Protein AF-A0A453I8S9-F1 (afdb_monomer_lite)

pLDDT: mean 92.94, std 3.96, range [79.94, 98.38]

Sequence (103 aa):
GYRLPPKEIQDIVDAPPLPVLSFSPSKDKILFLKRRALPPLSDLAKPEEKLAGVRIDGHSNTRSRMSSYTGIGIHKLMDDGTLGPEKVVHGYPEGAKINFVTW

Foldseek 3Di:
DDDDDPPVVVCVQFPFDFFDWDADPVRFKIKRQGFGSDDDVVLVPQDWDDDPNFTADPVVRHGSDDTFGPWIWMWTQDPVRDTDDTDTDDDDDPPDGHDDDDD

Radius of gyration: 17.69 Å; chains: 1; bounding box: 51×30×50 Å

Organism: Aegilops tauschii subsp. strangulata (NCBI:txid200361)

Structure (mmCIF, N/CA/C/O backbone):
data_AF-A0A453I8S9-F1
#
_entry.id   AF-A0A453I8S9-F1
#
loop_
_atom_site.group_PDB
_atom_site.id
_atom_site.type_symbol
_atom_site.label_atom_id
_atom_site.label_alt_id
_atom_site.label_comp_id
_atom_site.label_asym_id
_atom_site.label_entity_id
_atom_site.label_seq_id
_atom_site.pdbx_PDB_ins_code
_atom_site.Cartn_x
_atom_site.Cartn_y
_atom_site.Cartn_z
_atom_site.occupancy
_atom_site.B_iso_or_equiv
_atom_site.auth_seq_id
_atom_site.auth_comp_id
_atom_site.auth_asym_id
_atom_site.auth_atom_id
_atom_site.pdbx_PDB_model_num
ATOM 1 N N . GLY A 1 1 ? -32.084 9.604 8.876 1.00 79.94 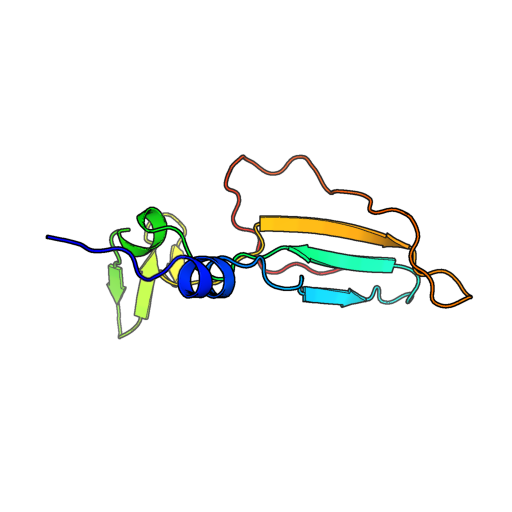1 GLY A N 1
ATOM 2 C CA . GLY A 1 1 ? -31.451 8.444 8.219 1.00 79.94 1 GLY A CA 1
ATOM 3 C C . GLY A 1 1 ? -30.156 8.870 7.557 1.00 79.94 1 GLY A C 1
ATOM 4 O O . GLY A 1 1 ? -30.007 10.059 7.291 1.00 79.94 1 GLY A O 1
ATOM 5 N N . TYR A 1 2 ? -29.239 7.925 7.332 1.00 82.69 2 TYR A N 1
ATOM 6 C CA . TYR A 1 2 ? -27.982 8.162 6.612 1.00 82.69 2 TYR A CA 1
ATOM 7 C C . TYR A 1 2 ? -28.268 8.673 5.193 1.00 82.69 2 TYR A C 1
ATOM 9 O O . TYR A 1 2 ? -29.206 8.205 4.547 1.00 82.69 2 TYR A O 1
ATOM 17 N N . ARG A 1 3 ? -27.495 9.659 4.733 1.00 89.06 3 ARG A N 1
ATOM 18 C CA . ARG A 1 3 ? -27.595 10.221 3.383 1.00 89.06 3 ARG A CA 1
ATOM 19 C C . ARG A 1 3 ? -26.223 10.167 2.739 1.00 89.06 3 ARG A C 1
ATOM 21 O O . ARG A 1 3 ? -25.235 10.513 3.382 1.00 89.06 3 ARG A O 1
ATOM 28 N N . LEU A 1 4 ? -26.190 9.749 1.482 1.00 90.19 4 LEU A N 1
ATOM 29 C CA . LEU A 1 4 ? -24.980 9.808 0.676 1.00 90.19 4 LEU A CA 1
ATOM 30 C C . LEU A 1 4 ? -24.735 11.250 0.207 1.00 90.19 4 LEU A C 1
ATOM 32 O O . LEU A 1 4 ? -25.704 11.988 -0.011 1.00 90.19 4 LEU A O 1
ATOM 36 N N . PRO A 1 5 ? -23.466 11.664 0.061 1.00 92.19 5 PRO A N 1
ATOM 37 C CA . PRO A 1 5 ? -23.148 12.953 -0.535 1.00 92.19 5 PRO A CA 1
ATOM 38 C C . PRO A 1 5 ? -23.482 12.951 -2.041 1.00 92.19 5 PRO A C 1
ATOM 40 O O . PRO A 1 5 ? -23.724 11.885 -2.613 1.00 92.19 5 PRO A O 1
ATOM 43 N N . PRO A 1 6 ? -23.502 14.117 -2.712 1.00 96.75 6 PRO A N 1
ATOM 44 C CA . PRO A 1 6 ? -23.610 14.188 -4.171 1.00 96.75 6 PRO A CA 1
ATOM 45 C C . PRO A 1 6 ? -22.568 13.308 -4.873 1.00 96.75 6 PRO A C 1
ATOM 47 O O . PRO A 1 6 ? -21.488 13.059 -4.327 1.00 96.75 6 PRO A O 1
ATOM 50 N N . LYS A 1 7 ? -22.895 12.825 -6.075 1.00 94.62 7 LYS A N 1
ATOM 51 C CA . LYS A 1 7 ? -22.090 11.822 -6.784 1.00 94.62 7 LYS A CA 1
ATOM 52 C C . LYS A 1 7 ? -20.665 12.306 -7.053 1.00 94.62 7 LYS A C 1
ATOM 54 O O . LYS A 1 7 ? -19.727 11.541 -6.889 1.00 94.62 7 LYS A O 1
ATOM 59 N N . GLU A 1 8 ? -20.500 13.581 -7.371 1.00 95.44 8 GLU A N 1
ATOM 60 C CA . GLU A 1 8 ? -19.207 14.200 -7.660 1.00 95.44 8 GLU A CA 1
ATOM 61 C C . GLU A 1 8 ? -18.261 14.106 -6.455 1.00 95.44 8 GLU A C 1
ATOM 63 O O . GLU A 1 8 ? -17.065 13.883 -6.608 1.00 95.44 8 GLU A O 1
ATOM 68 N N . ILE A 1 9 ? -18.804 14.222 -5.240 1.00 93.31 9 ILE A N 1
ATOM 69 C CA . ILE A 1 9 ? -18.034 14.082 -4.001 1.00 93.31 9 ILE A CA 1
ATOM 70 C C . ILE A 1 9 ? -17.698 12.616 -3.729 1.00 93.31 9 ILE A C 1
ATOM 72 O O . ILE A 1 9 ? -16.582 12.329 -3.302 1.00 93.31 9 ILE A O 1
ATOM 76 N N . GLN A 1 10 ? -18.630 11.691 -3.989 1.00 91.12 10 GLN A N 1
ATOM 77 C CA . GLN A 1 10 ? -18.359 10.252 -3.870 1.00 91.12 10 GLN A CA 1
ATOM 78 C C . GLN A 1 10 ? -17.223 9.844 -4.807 1.00 91.12 10 GLN A C 1
ATOM 80 O O . GLN A 1 10 ? -16.251 9.246 -4.363 1.00 91.12 10 GLN A O 1
ATOM 85 N N . ASP A 1 11 ? -17.294 10.259 -6.072 1.00 92.06 11 ASP A N 1
ATOM 86 C CA . ASP A 1 11 ? -16.310 9.900 -7.091 1.00 92.06 11 ASP A CA 1
ATOM 87 C C . ASP A 1 11 ? -14.899 10.423 -6.734 1.00 92.06 11 ASP A C 1
ATOM 89 O O . ASP A 1 11 ? -13.911 9.735 -6.980 1.00 92.06 11 ASP A O 1
ATOM 93 N N . ILE A 1 12 ? -14.785 11.600 -6.098 1.00 90.50 12 ILE A N 1
ATOM 94 C CA . ILE A 1 12 ? -13.502 12.134 -5.597 1.00 90.50 12 ILE A CA 1
ATOM 95 C C . ILE A 1 12 ? -12.972 11.318 -4.412 1.00 90.50 12 ILE A C 1
ATOM 97 O O . ILE A 1 12 ? -11.777 11.036 -4.341 1.00 90.50 12 ILE A O 1
ATOM 101 N N . VAL A 1 13 ? -13.841 10.972 -3.460 1.00 89.00 13 VAL A N 1
ATOM 102 C CA . VAL A 1 13 ? -13.457 10.272 -2.224 1.00 89.00 13 VAL A CA 1
ATOM 103 C C . VAL A 1 13 ? -13.092 8.810 -2.491 1.00 89.00 13 VAL A C 1
ATOM 105 O O . VAL A 1 13 ? -12.138 8.298 -1.902 1.00 89.00 13 VAL A O 1
ATOM 108 N N . ASP A 1 14 ? -13.822 8.161 -3.396 1.00 87.50 14 ASP A N 1
ATOM 109 C CA . ASP A 1 14 ? -13.656 6.748 -3.738 1.00 87.50 14 ASP A CA 1
ATOM 110 C C . ASP A 1 14 ? -12.635 6.519 -4.863 1.00 87.50 14 ASP A C 1
ATOM 112 O O . ASP A 1 14 ? -12.318 5.369 -5.186 1.00 87.50 14 ASP A O 1
ATOM 116 N N . ALA A 1 15 ? -12.085 7.590 -5.449 1.00 90.12 15 ALA A N 1
ATOM 117 C CA . ALA A 1 15 ? -11.055 7.493 -6.471 1.00 90.12 15 ALA A CA 1
ATOM 118 C C . ALA A 1 15 ? -9.875 6.630 -5.978 1.00 90.12 15 ALA A C 1
ATOM 120 O O . ALA A 1 15 ? -9.343 6.851 -4.880 1.00 90.12 15 ALA A O 1
ATOM 121 N N . PRO A 1 16 ? -9.418 5.646 -6.776 1.00 87.19 16 PRO A N 1
ATOM 122 C CA . PRO A 1 16 ? -8.300 4.810 -6.381 1.00 87.19 16 PRO A CA 1
ATOM 123 C C . PRO A 1 16 ? -7.039 5.676 -6.248 1.00 87.19 16 PRO A C 1
ATOM 125 O O . PRO A 1 16 ? -6.682 6.401 -7.181 1.00 87.19 16 PRO A O 1
ATOM 128 N N . PRO A 1 17 ? -6.335 5.618 -5.106 1.00 92.06 17 PRO A N 1
ATOM 129 C CA . PRO A 1 17 ? -5.124 6.395 -4.927 1.00 92.06 17 PRO A CA 1
ATOM 130 C C . PRO A 1 17 ? -4.015 5.849 -5.824 1.00 92.06 17 PRO A C 1
ATOM 132 O O . PRO A 1 17 ? -3.939 4.648 -6.100 1.00 92.06 17 PRO A O 1
ATOM 135 N N . LEU A 1 18 ? -3.085 6.728 -6.191 1.00 95.06 18 LEU A N 1
ATOM 136 C CA . LEU A 1 18 ? -1.863 6.301 -6.858 1.00 95.06 18 LEU A CA 1
ATOM 137 C C . LEU A 1 18 ? -1.107 5.274 -5.988 1.00 95.06 18 LEU A C 1
ATOM 139 O O . LEU A 1 18 ? -1.063 5.418 -4.749 1.00 95.06 18 LEU A O 1
ATOM 143 N N . PRO A 1 19 ? -0.521 4.240 -6.620 1.00 96.25 19 PRO A N 1
ATOM 144 C CA . PRO A 1 19 ? 0.290 3.260 -5.917 1.00 96.25 19 PRO A CA 1
ATOM 145 C C . PRO A 1 19 ? 1.538 3.924 -5.334 1.00 96.25 19 PRO A C 1
ATOM 147 O O . PRO A 1 19 ? 2.008 4.954 -5.817 1.00 96.25 19 PRO A O 1
ATOM 150 N N . VAL A 1 20 ? 2.097 3.311 -4.295 1.00 96.81 20 VAL A N 1
ATOM 151 C CA . VAL A 1 20 ? 3.428 3.690 -3.811 1.00 96.81 20 VAL A CA 1
ATOM 152 C C . VAL A 1 20 ? 4.464 3.023 -4.708 1.00 96.81 20 VAL A C 1
ATOM 154 O O . VAL A 1 20 ? 4.379 1.821 -4.957 1.00 96.81 20 VAL A O 1
ATOM 157 N N . LEU A 1 21 ? 5.430 3.803 -5.189 1.00 96.81 21 LEU A N 1
ATOM 158 C CA . LEU A 1 21 ? 6.512 3.309 -6.033 1.00 96.81 21 LEU A CA 1
ATOM 159 C C . LEU A 1 21 ? 7.738 2.983 -5.179 1.00 96.81 21 LEU A C 1
ATOM 161 O O . LEU A 1 21 ? 8.149 3.791 -4.348 1.00 96.81 21 LEU A O 1
ATOM 165 N N . SER A 1 22 ? 8.333 1.816 -5.403 1.00 97.62 22 SER A N 1
ATOM 166 C CA . SER A 1 22 ? 9.626 1.433 -4.826 1.00 97.62 22 SER A CA 1
ATOM 167 C C . SER A 1 22 ? 10.544 0.959 -5.944 1.00 97.62 22 SER A C 1
ATOM 169 O O . SER A 1 22 ? 10.100 0.198 -6.795 1.00 97.62 22 SER A O 1
ATOM 171 N N . PHE A 1 23 ? 11.801 1.400 -5.965 1.00 96.75 23 PHE A N 1
ATOM 172 C CA . PHE A 1 23 ? 12.765 1.123 -7.040 1.00 96.75 23 PHE A CA 1
ATOM 173 C C . PHE A 1 23 ? 13.765 0.055 -6.617 1.00 96.75 23 PHE A C 1
ATOM 175 O O . PHE A 1 23 ? 14.242 0.098 -5.481 1.00 96.75 23 PHE A O 1
ATOM 182 N N . SER A 1 24 ? 14.088 -0.881 -7.515 1.00 97.69 24 SER A N 1
ATOM 183 C CA . SER A 1 24 ? 15.035 -1.951 -7.199 1.00 97.69 24 SER A CA 1
ATOM 184 C C . SER A 1 24 ? 16.421 -1.378 -6.911 1.00 97.69 24 SER A C 1
ATOM 186 O O . SER A 1 24 ? 16.783 -0.343 -7.480 1.00 97.69 24 SER A O 1
ATOM 188 N N . PRO A 1 25 ? 17.242 -2.042 -6.077 1.00 97.56 25 PRO A N 1
ATOM 189 C CA . PRO A 1 25 ? 18.625 -1.621 -5.858 1.00 97.56 25 PRO A CA 1
ATOM 190 C C . PRO A 1 25 ? 19.424 -1.493 -7.166 1.00 97.56 25 PRO A C 1
ATOM 192 O O . PRO A 1 25 ? 20.231 -0.579 -7.316 1.00 97.56 25 PRO A O 1
ATOM 195 N N . SER A 1 26 ? 19.148 -2.372 -8.135 1.00 96.69 26 SER A N 1
ATOM 196 C CA . SER A 1 26 ? 19.719 -2.376 -9.488 1.00 96.69 26 SER A CA 1
ATOM 197 C C . SER A 1 26 ? 19.095 -1.360 -10.451 1.00 96.69 26 SER A C 1
ATOM 199 O O . SER A 1 26 ? 19.590 -1.222 -11.565 1.00 96.69 26 SER A O 1
ATOM 201 N N . LYS A 1 27 ? 18.035 -0.643 -10.050 1.00 95.00 27 LYS A N 1
ATOM 202 C CA . LYS A 1 27 ? 17.304 0.355 -10.857 1.00 95.00 27 LYS A CA 1
ATOM 203 C C . LYS A 1 27 ? 16.750 -0.164 -12.188 1.00 95.00 27 LYS A C 1
ATOM 205 O O . LYS A 1 27 ? 16.508 0.607 -13.105 1.00 95.00 27 LYS A O 1
ATOM 210 N N . ASP A 1 28 ? 16.502 -1.461 -12.280 1.00 97.12 28 ASP A N 1
ATOM 211 C CA . ASP A 1 28 ? 15.965 -2.129 -13.469 1.00 97.12 28 ASP A CA 1
ATOM 212 C C . ASP A 1 28 ? 14.478 -2.500 -13.317 1.00 97.12 28 ASP A C 1
ATOM 214 O O . ASP A 1 28 ? 13.851 -3.011 -14.252 1.00 97.12 28 ASP A O 1
ATOM 218 N N . LYS A 1 29 ? 13.899 -2.295 -12.124 1.00 98.12 29 LYS A N 1
ATOM 219 C CA . LYS A 1 29 ? 12.501 -2.611 -11.813 1.00 98.12 29 LYS A CA 1
ATOM 220 C C . LYS A 1 29 ? 11.884 -1.613 -10.840 1.00 98.12 29 LYS A C 1
ATOM 222 O O . LYS A 1 29 ? 12.572 -1.003 -10.023 1.00 98.12 29 LYS A O 1
ATOM 227 N N . ILE A 1 30 ? 10.557 -1.519 -10.894 1.00 98.25 30 ILE A N 1
ATOM 228 C CA . ILE A 1 30 ? 9.740 -0.720 -9.980 1.00 98.25 30 ILE A CA 1
ATOM 229 C C . ILE A 1 30 ? 8.593 -1.580 -9.446 1.00 98.25 30 ILE A C 1
ATOM 231 O O . ILE A 1 30 ? 7.850 -2.179 -10.227 1.00 98.25 30 ILE A O 1
ATOM 235 N N . LEU A 1 31 ? 8.433 -1.624 -8.121 1.00 98.31 31 LEU A N 1
ATOM 236 C CA . LEU A 1 31 ? 7.226 -2.132 -7.476 1.00 98.31 31 LEU A CA 1
ATOM 237 C C . LEU A 1 31 ? 6.159 -1.041 -7.466 1.00 98.31 31 LEU A C 1
ATOM 239 O O . LEU A 1 31 ? 6.401 0.073 -7.004 1.00 98.31 31 LEU A O 1
ATOM 243 N N . PHE A 1 32 ? 4.966 -1.400 -7.919 1.00 98.00 32 PHE A N 1
ATOM 244 C CA . PHE A 1 32 ? 3.743 -0.621 -7.815 1.00 98.00 32 PHE A CA 1
ATOM 245 C C . PHE A 1 32 ? 2.910 -1.217 -6.681 1.00 98.00 32 PHE A C 1
ATOM 247 O O . PHE A 1 32 ? 2.219 -2.224 -6.848 1.00 98.00 32 PHE A O 1
ATOM 254 N N . LEU A 1 33 ? 3.002 -0.612 -5.501 1.00 97.44 33 LEU A N 1
ATOM 255 C CA . LEU A 1 33 ? 2.313 -1.071 -4.300 1.00 97.44 33 LEU A CA 1
ATOM 256 C C . LEU A 1 33 ? 0.919 -0.434 -4.247 1.00 97.44 33 LEU A C 1
ATOM 258 O O . LEU A 1 33 ? 0.750 0.728 -3.860 1.00 97.44 33 LEU A O 1
ATOM 262 N N . LYS A 1 34 ? -0.084 -1.197 -4.692 1.00 95.31 34 LYS A N 1
ATOM 263 C CA . LYS A 1 34 ? -1.484 -0.764 -4.793 1.00 95.31 34 LYS A CA 1
ATOM 264 C C . LYS A 1 34 ? -2.066 -0.602 -3.393 1.00 95.31 34 LYS A C 1
ATOM 266 O O . LYS A 1 34 ? -1.832 -1.440 -2.526 1.00 95.31 34 LYS A O 1
ATOM 271 N N . ARG A 1 35 ? -2.828 0.464 -3.157 1.00 93.19 35 ARG A N 1
ATOM 272 C CA . ARG A 1 35 ? -3.441 0.761 -1.853 1.00 93.19 35 ARG A CA 1
ATOM 273 C C . ARG A 1 35 ? -4.863 1.278 -2.030 1.00 93.19 35 ARG A C 1
ATOM 275 O O . ARG A 1 35 ? -5.242 1.690 -3.120 1.00 93.19 35 ARG A O 1
ATOM 282 N N . ARG A 1 36 ? -5.630 1.289 -0.942 1.00 89.19 36 ARG A N 1
ATOM 283 C CA . ARG A 1 36 ? -6.961 1.913 -0.876 1.00 89.19 36 ARG A CA 1
ATOM 284 C C . ARG A 1 36 ? -6.892 3.249 -0.147 1.00 89.19 36 ARG A C 1
ATOM 286 O O . ARG A 1 36 ? -6.083 3.396 0.768 1.00 89.19 36 ARG A O 1
ATOM 293 N N . ALA A 1 37 ? -7.728 4.201 -0.556 1.00 88.00 37 ALA A N 1
ATOM 294 C CA . ALA A 1 37 ? -7.816 5.509 0.092 1.00 88.00 37 ALA A CA 1
ATOM 295 C C . ALA A 1 37 ? -8.474 5.392 1.472 1.00 88.00 37 ALA A C 1
ATOM 297 O O . ALA A 1 37 ? -7.961 5.920 2.457 1.00 88.00 37 ALA A O 1
ATOM 298 N N . LEU A 1 38 ? -9.569 4.631 1.543 1.00 88.19 38 LEU A N 1
ATOM 299 C CA . LEU A 1 38 ? -10.337 4.415 2.759 1.00 88.19 38 LEU A CA 1
ATOM 300 C C . LEU A 1 38 ? -10.335 2.931 3.149 1.00 88.19 38 LEU A C 1
ATOM 302 O O . LEU A 1 38 ? -10.516 2.067 2.285 1.00 88.19 38 LEU A O 1
ATOM 306 N N . PRO A 1 39 ? -10.122 2.596 4.433 1.00 86.38 39 PRO A N 1
ATOM 307 C CA . PRO A 1 39 ? -10.327 1.240 4.917 1.00 86.38 39 PRO A CA 1
ATOM 308 C C . PRO A 1 39 ? -11.823 0.884 4.876 1.00 86.38 39 PRO A C 1
ATOM 310 O O . PRO A 1 39 ? -12.671 1.756 5.072 1.00 86.38 39 PRO A O 1
ATOM 313 N N . PRO A 1 40 ? -12.168 -0.392 4.654 1.00 86.62 40 PRO A N 1
ATOM 314 C CA . PRO A 1 40 ? -13.552 -0.830 4.667 1.00 86.62 40 PRO A CA 1
ATOM 315 C C . PRO A 1 40 ? -14.145 -0.659 6.067 1.00 86.62 40 PRO A C 1
ATOM 317 O O . PRO A 1 40 ? -13.443 -0.760 7.075 1.00 86.62 40 PRO A O 1
ATOM 320 N N . LEU A 1 41 ? -15.464 -0.473 6.137 1.00 87.56 41 LEU A N 1
ATOM 321 C CA . LEU A 1 41 ? -16.169 -0.348 7.413 1.00 87.56 41 LEU A CA 1
ATOM 322 C C . LEU A 1 41 ? -15.924 -1.554 8.331 1.00 87.56 41 LEU A C 1
ATOM 324 O O . LEU A 1 41 ? -15.797 -1.382 9.538 1.00 87.56 41 LEU A O 1
ATOM 328 N N . SER A 1 42 ? -15.787 -2.755 7.764 1.00 88.06 42 SER A N 1
ATOM 329 C CA . SER A 1 42 ? -15.458 -3.968 8.518 1.00 88.06 42 SER A CA 1
ATOM 330 C C . SER A 1 42 ? -14.122 -3.870 9.252 1.00 88.06 42 SER A C 1
ATOM 332 O O . SER A 1 42 ? -14.006 -4.399 10.348 1.00 88.06 42 SER A O 1
ATOM 334 N N . ASP A 1 43 ? -13.132 -3.166 8.700 1.00 86.94 43 ASP A N 1
ATOM 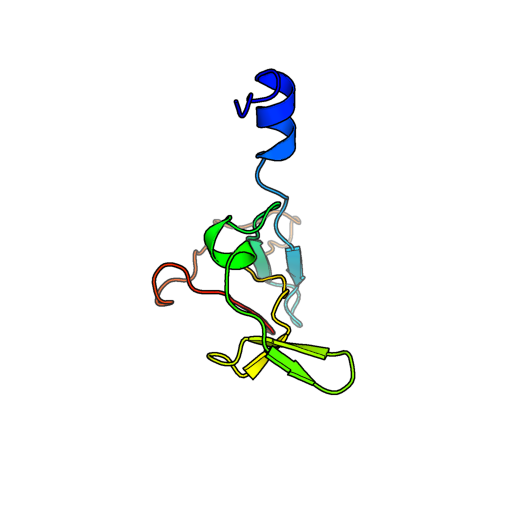335 C CA . ASP A 1 43 ? -11.867 -2.915 9.390 1.00 86.94 43 ASP A CA 1
ATOM 336 C C . ASP A 1 43 ? -12.010 -1.854 10.483 1.00 86.94 43 ASP A C 1
ATOM 338 O O . ASP A 1 43 ? -11.363 -1.957 11.519 1.00 86.94 43 ASP A O 1
ATOM 342 N N . LEU A 1 44 ? -12.872 -0.853 10.278 1.00 88.38 44 LEU A N 1
ATOM 343 C CA . LEU A 1 44 ? -13.143 0.193 11.271 1.00 88.38 44 LEU A CA 1
ATOM 344 C C . LEU A 1 44 ? -13.987 -0.301 12.452 1.00 88.38 44 LEU A C 1
ATOM 346 O O . LEU A 1 44 ? -13.884 0.267 13.538 1.00 88.38 44 LEU A O 1
ATOM 350 N N . ALA A 1 45 ? -14.822 -1.315 12.221 1.00 90.56 45 ALA A N 1
ATOM 351 C CA . ALA A 1 45 ? -15.723 -1.914 13.199 1.00 90.56 45 ALA A CA 1
ATOM 352 C C . ALA A 1 45 ? -15.087 -3.069 13.991 1.00 90.56 45 ALA A C 1
ATOM 354 O O . ALA A 1 45 ? -15.735 -3.624 14.879 1.00 90.56 45 ALA A O 1
ATOM 355 N N . LYS A 1 46 ? -13.842 -3.453 13.675 1.00 89.06 46 LYS A N 1
ATOM 356 C CA . LYS A 1 46 ? -13.132 -4.502 14.413 1.00 89.06 46 LYS A CA 1
ATOM 357 C C . LYS A 1 46 ? -12.967 -4.119 15.888 1.00 89.06 46 LYS A C 1
ATOM 359 O O . LYS A 1 46 ? -12.648 -2.963 16.174 1.00 89.06 46 LYS A O 1
ATOM 364 N N . PRO A 1 47 ? -13.139 -5.075 16.819 1.00 90.62 47 PRO A N 1
ATOM 365 C 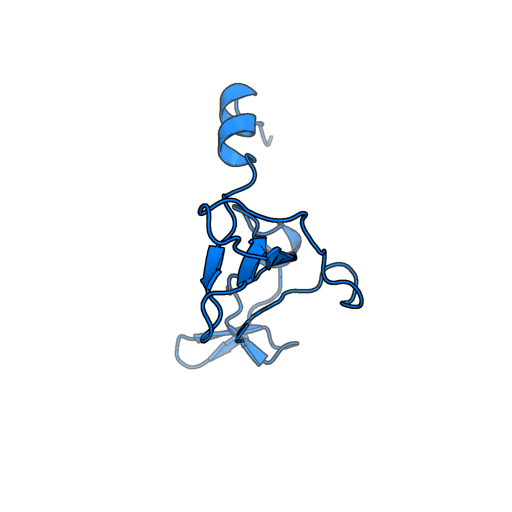CA . PRO A 1 47 ? -12.767 -4.874 18.213 1.00 90.62 47 PRO A CA 1
ATOM 366 C C . PRO A 1 47 ? -11.290 -4.484 18.335 1.00 90.62 47 PRO A C 1
ATOM 368 O O . PRO A 1 47 ? -10.433 -5.029 17.640 1.00 90.62 47 PRO A O 1
ATOM 371 N N . GLU A 1 48 ? -10.999 -3.531 19.217 1.00 94.25 48 GLU A N 1
ATOM 37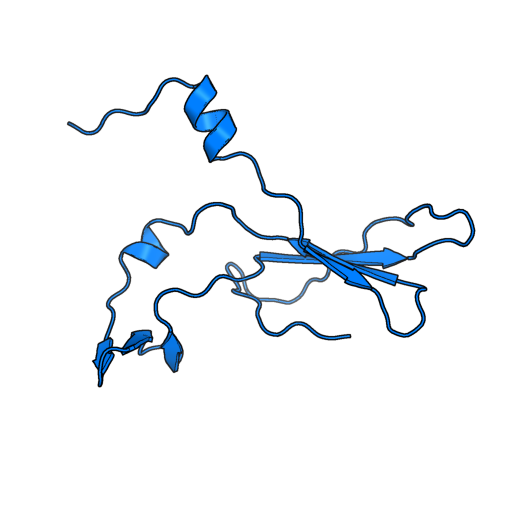2 C CA . GLU A 1 48 ? -9.642 -3.049 19.480 1.00 94.25 48 GLU A CA 1
ATOM 373 C C . GLU A 1 48 ? -9.310 -3.269 20.960 1.00 94.25 48 GLU A C 1
ATOM 375 O O . GLU A 1 48 ? -10.023 -2.770 21.836 1.00 94.25 48 GLU A O 1
ATOM 380 N N . GLU A 1 49 ? -8.199 -3.948 21.240 1.00 94.88 49 GLU A N 1
ATOM 381 C CA . GLU A 1 49 ? -7.659 -4.075 22.594 1.00 94.88 49 GLU A CA 1
ATOM 382 C C . GLU A 1 49 ? -6.843 -2.833 22.956 1.00 94.88 49 GLU A C 1
ATOM 384 O O . GLU A 1 49 ? -6.185 -2.235 22.101 1.00 94.88 49 GLU A O 1
ATOM 389 N N . LYS A 1 50 ? -6.869 -2.422 24.228 1.00 94.75 50 LYS A N 1
ATOM 390 C CA . LYS A 1 50 ? -6.189 -1.202 24.691 1.00 94.75 50 LYS A CA 1
ATOM 391 C C . LYS A 1 50 ? -5.180 -1.529 25.782 1.00 94.75 50 LYS A C 1
ATOM 393 O O . LYS A 1 50 ? -5.563 -1.955 26.866 1.00 94.75 50 LYS A O 1
ATOM 398 N N . LEU A 1 51 ? -3.904 -1.254 25.521 1.00 93.50 51 LEU A N 1
ATOM 399 C CA . LEU A 1 51 ? -2.814 -1.487 26.469 1.00 93.50 51 LEU A CA 1
ATOM 400 C C . LEU A 1 51 ? -1.832 -0.316 26.450 1.00 93.50 51 LEU A C 1
ATOM 402 O O . LEU A 1 51 ? -1.297 0.016 25.397 1.00 93.50 51 LEU A O 1
ATOM 406 N N . ALA A 1 52 ? -1.598 0.317 27.604 1.00 94.56 52 ALA A N 1
ATOM 407 C CA . ALA A 1 52 ? -0.624 1.408 27.759 1.00 94.56 52 ALA A CA 1
ATOM 408 C C . ALA A 1 52 ? -0.752 2.534 26.701 1.00 94.56 52 ALA A C 1
ATOM 410 O O . ALA A 1 52 ? 0.238 3.061 26.201 1.00 94.56 52 ALA A O 1
ATOM 411 N N . GLY A 1 53 ? -1.986 2.884 26.317 1.00 94.00 53 GLY A N 1
ATOM 412 C CA . GLY A 1 53 ? -2.264 3.904 25.294 1.00 94.00 53 GLY A CA 1
ATOM 413 C C . GLY A 1 53 ? -2.157 3.420 23.839 1.00 94.00 53 GLY A C 1
ATOM 414 O O . GLY A 1 53 ? -2.435 4.186 22.916 1.00 94.00 53 GLY A O 1
ATOM 415 N N . VAL A 1 54 ? -1.817 2.151 23.613 1.00 93.56 54 VAL A N 1
ATOM 416 C CA . VAL A 1 54 ? -1.789 1.508 22.293 1.00 93.56 54 VAL A CA 1
ATOM 417 C C . VAL A 1 54 ? -3.116 0.798 22.027 1.00 93.56 54 VAL A C 1
ATOM 419 O O . VAL A 1 54 ? -3.695 0.195 22.928 1.00 93.56 54 VAL A O 1
ATOM 422 N N . ARG A 1 55 ? -3.589 0.873 20.777 1.00 94.62 55 ARG A N 1
ATOM 423 C CA . ARG A 1 55 ? -4.728 0.101 20.256 1.00 94.62 55 ARG A CA 1
ATOM 424 C C . ARG A 1 55 ? -4.208 -1.061 19.415 1.00 94.62 55 ARG A C 1
ATOM 426 O O . ARG A 1 55 ? -3.472 -0.818 18.450 1.00 94.62 55 ARG A O 1
ATOM 433 N N . ILE A 1 56 ? -4.557 -2.283 19.795 1.00 94.06 56 ILE A N 1
ATOM 434 C CA . ILE A 1 56 ? -4.024 -3.528 19.239 1.00 94.06 56 ILE A CA 1
ATOM 435 C C . ILE A 1 56 ? -5.163 -4.329 18.594 1.00 94.06 56 ILE A C 1
ATOM 437 O O . ILE A 1 56 ? -6.255 -4.436 19.148 1.00 94.06 56 ILE A O 1
ATOM 441 N N . ASP A 1 57 ? -4.927 -4.859 17.396 1.00 91.69 57 ASP A N 1
ATOM 442 C CA . ASP A 1 57 ? -5.731 -5.947 16.834 1.00 91.69 57 ASP A CA 1
ATOM 443 C C . ASP A 1 57 ? -5.232 -7.249 17.470 1.00 91.69 57 ASP A C 1
ATOM 445 O O . ASP A 1 57 ? -4.116 -7.695 17.189 1.00 91.69 57 ASP A O 1
ATOM 449 N N . GLY A 1 58 ? -6.029 -7.821 18.375 1.00 88.19 58 GLY A N 1
ATOM 450 C CA . GLY A 1 58 ? -5.651 -9.016 19.130 1.00 88.19 58 GLY A CA 1
ATOM 451 C C . GLY A 1 58 ? -5.491 -10.271 18.268 1.00 88.19 58 GLY A C 1
ATOM 452 O O . GLY A 1 58 ? -4.802 -11.199 18.680 1.00 88.19 58 GLY A O 1
ATOM 453 N N . HIS A 1 59 ? -6.076 -10.305 17.065 1.00 88.50 59 HIS A N 1
ATOM 454 C CA . HIS A 1 59 ? -5.963 -11.454 16.169 1.00 88.50 59 HIS A CA 1
ATOM 455 C C . HIS A 1 59 ? -4.619 -11.476 15.434 1.00 88.50 59 HIS A C 1
ATOM 457 O O . HIS A 1 59 ? -4.017 -12.535 15.276 1.00 88.50 59 HIS A O 1
ATOM 463 N N . SER A 1 60 ? -4.136 -10.310 14.998 1.00 86.69 60 SER A N 1
ATOM 464 C CA . SER A 1 60 ? -2.876 -10.183 14.253 1.00 86.69 60 SER A CA 1
ATOM 465 C C . SER A 1 60 ? -1.698 -9.682 15.089 1.00 86.69 60 SER A C 1
ATOM 467 O O . SER A 1 60 ? -0.585 -9.616 14.573 1.00 86.69 60 SER A O 1
ATOM 469 N N . ASN A 1 61 ? -1.914 -9.315 16.357 1.00 89.19 61 ASN A N 1
ATOM 470 C CA . ASN A 1 61 ? -0.919 -8.680 17.229 1.00 89.19 61 ASN A CA 1
ATOM 471 C C . ASN A 1 61 ? -0.249 -7.450 16.578 1.00 89.19 61 ASN A C 1
ATOM 473 O O . ASN A 1 61 ? 0.958 -7.225 16.675 1.00 89.19 61 ASN A O 1
ATOM 477 N N . THR A 1 62 ? -1.045 -6.647 15.870 1.00 89.50 62 THR A N 1
ATOM 478 C CA . THR A 1 62 ? -0.603 -5.411 15.205 1.00 89.50 62 THR A CA 1
ATOM 479 C C . THR A 1 62 ? -1.333 -4.203 15.777 1.00 89.50 62 THR A C 1
ATOM 481 O O . THR A 1 62 ? -2.304 -4.345 16.513 1.00 89.50 62 THR A O 1
ATOM 484 N N . ARG A 1 63 ? -0.939 -2.978 15.399 1.00 90.06 63 ARG A N 1
ATOM 485 C CA . ARG A 1 63 ? -1.799 -1.806 15.648 1.00 90.06 63 ARG A CA 1
ATOM 486 C C . ARG A 1 63 ? -3.164 -2.023 14.989 1.00 90.06 63 ARG A C 1
ATOM 488 O O . ARG A 1 63 ? -3.205 -2.442 13.835 1.00 90.06 63 ARG A O 1
ATOM 495 N N . SER A 1 64 ? -4.252 -1.673 15.677 1.00 90.88 64 SER A N 1
ATOM 496 C CA . SER A 1 64 ? -5.619 -1.841 15.145 1.00 90.88 64 SER A CA 1
ATOM 497 C C . SER A 1 64 ? -5.853 -1.077 13.843 1.00 90.88 64 SER A C 1
ATOM 499 O O . SER A 1 64 ? -6.623 -1.492 12.983 1.00 90.88 64 SER A O 1
ATOM 501 N N . ARG A 1 65 ? -5.166 0.060 13.685 1.00 87.88 65 ARG A N 1
ATOM 502 C CA . ARG A 1 65 ? -5.268 0.933 12.514 1.00 87.88 65 ARG A CA 1
ATOM 503 C C . ARG A 1 65 ? -3.912 1.015 11.842 1.00 87.88 65 ARG A C 1
ATOM 505 O O . ARG A 1 65 ? -3.064 1.815 12.231 1.00 87.88 65 ARG A O 1
ATOM 512 N N . MET A 1 66 ? -3.717 0.157 10.852 1.00 87.06 66 MET A N 1
ATOM 513 C CA . MET A 1 66 ? -2.517 0.117 10.028 1.00 87.06 66 MET A CA 1
ATOM 514 C C . MET A 1 66 ? -2.932 0.191 8.558 1.00 87.06 66 MET A C 1
ATOM 516 O O . MET A 1 66 ? -3.867 -0.495 8.135 1.00 87.06 66 MET A O 1
ATOM 520 N N . SER A 1 67 ? -2.259 1.040 7.782 1.00 88.25 67 SER A N 1
ATOM 521 C CA . SER A 1 67 ? -2.375 1.008 6.325 1.00 88.25 67 SER A CA 1
ATOM 522 C C . SER A 1 67 ? -1.812 -0.309 5.795 1.00 88.25 67 SER A C 1
ATOM 524 O O . SER A 1 67 ? -1.021 -0.974 6.451 1.00 88.25 67 SER A O 1
ATOM 526 N N . SER A 1 68 ? -2.257 -0.722 4.616 1.00 92.50 68 SER A N 1
ATOM 527 C CA . SER A 1 68 ? -1.715 -1.900 3.944 1.00 92.50 68 SER A CA 1
ATOM 528 C C . SER A 1 68 ? -1.858 -1.746 2.442 1.00 92.50 68 SER A C 1
ATOM 530 O O . SER A 1 68 ? -2.708 -0.991 1.954 1.00 92.50 68 SER A O 1
ATOM 532 N N . TYR A 1 69 ? -1.013 -2.463 1.717 1.00 95.38 69 TYR A N 1
ATOM 533 C CA . TYR A 1 69 ? -1.154 -2.631 0.287 1.00 95.38 69 TYR A CA 1
ATOM 534 C C . TYR A 1 69 ? -2.143 -3.757 -0.002 1.00 95.38 69 TYR A C 1
ATOM 536 O O . TYR A 1 69 ? -2.228 -4.747 0.725 1.00 95.38 69 TYR A O 1
ATOM 544 N N . THR A 1 70 ? -2.900 -3.585 -1.075 1.00 94.31 70 THR A N 1
ATOM 545 C CA . THR A 1 70 ? -3.914 -4.530 -1.554 1.00 94.31 70 THR A CA 1
ATOM 546 C C . THR A 1 70 ? -3.430 -5.325 -2.761 1.00 94.31 70 THR A C 1
ATOM 548 O O . THR A 1 70 ? -4.157 -6.168 -3.271 1.00 94.31 70 THR A O 1
ATOM 551 N N . GLY A 1 71 ? -2.230 -5.027 -3.261 1.00 95.62 71 GLY A N 1
ATOM 552 C CA . GLY A 1 71 ? -1.636 -5.714 -4.396 1.00 95.62 71 GLY A CA 1
ATOM 553 C C . GLY A 1 71 ? -0.248 -5.181 -4.720 1.00 95.62 71 GLY A C 1
ATOM 554 O O . GLY A 1 71 ? 0.124 -4.075 -4.322 1.00 95.62 71 GLY A O 1
ATOM 555 N N . ILE A 1 72 ? 0.506 -5.985 -5.462 1.00 97.44 72 ILE A N 1
ATOM 556 C CA . ILE A 1 72 ? 1.850 -5.653 -5.927 1.00 97.44 72 ILE A CA 1
ATOM 557 C C . ILE A 1 72 ? 1.884 -5.867 -7.441 1.00 97.44 72 ILE A C 1
ATOM 559 O O . ILE A 1 72 ? 1.570 -6.954 -7.928 1.00 97.44 72 ILE A O 1
ATOM 563 N N . GLY A 1 73 ? 2.265 -4.822 -8.166 1.00 97.56 73 GLY A N 1
ATOM 564 C CA . GLY A 1 73 ? 2.679 -4.885 -9.564 1.00 97.56 73 GLY A CA 1
ATOM 565 C C . GLY A 1 73 ? 4.186 -4.714 -9.678 1.00 97.56 73 GLY A C 1
ATOM 566 O O . GLY A 1 73 ? 4.787 -4.004 -8.875 1.00 97.56 73 GLY A O 1
ATOM 567 N N . ILE A 1 74 ? 4.807 -5.350 -10.665 1.00 98.25 74 ILE A N 1
ATOM 568 C CA . ILE A 1 74 ? 6.233 -5.187 -10.959 1.00 98.25 74 ILE A CA 1
ATOM 569 C C . ILE A 1 74 ? 6.376 -4.759 -12.411 1.00 98.25 74 ILE A C 1
ATOM 571 O O . ILE A 1 74 ? 5.962 -5.482 -13.315 1.00 98.25 74 ILE A O 1
ATOM 575 N N . HIS A 1 75 ? 7.011 -3.616 -12.632 1.00 98.38 75 HIS A N 1
ATOM 576 C CA . HIS A 1 75 ? 7.395 -3.153 -13.960 1.00 98.38 75 HIS A CA 1
ATOM 577 C C . HIS A 1 75 ? 8.907 -3.253 -14.126 1.00 98.38 75 HIS A C 1
ATOM 579 O O . HIS A 1 75 ? 9.656 -3.007 -13.180 1.00 98.38 75 HIS A O 1
ATOM 585 N N . LYS A 1 76 ? 9.362 -3.589 -15.336 1.00 98.12 76 LYS A N 1
ATOM 586 C CA . LYS A 1 76 ? 10.747 -3.314 -15.735 1.00 98.12 76 LYS A CA 1
ATOM 587 C C . LYS A 1 76 ? 10.874 -1.828 -16.050 1.00 98.12 76 LYS A C 1
ATOM 589 O O . LYS A 1 76 ? 9.989 -1.288 -16.710 1.00 98.12 76 LYS A O 1
ATOM 594 N N . LEU A 1 77 ? 11.956 -1.210 -15.593 1.00 97.62 77 LEU A N 1
ATOM 595 C CA . LEU A 1 77 ? 12.352 0.121 -16.035 1.00 97.62 77 LEU A CA 1
ATOM 596 C C . LEU A 1 77 ? 13.292 -0.051 -17.229 1.00 97.62 77 LEU A C 1
ATOM 598 O O . LEU A 1 77 ? 14.305 -0.736 -17.111 1.00 97.62 77 LEU A O 1
ATOM 602 N N . MET A 1 78 ? 12.901 0.493 -18.376 1.00 96.12 78 MET A N 1
ATOM 603 C CA . MET A 1 78 ? 13.668 0.423 -19.618 1.00 96.12 78 MET A CA 1
ATOM 604 C C . MET A 1 78 ? 14.660 1.593 -19.696 1.00 96.12 78 MET A C 1
ATOM 606 O O . MET A 1 78 ? 14.478 2.610 -19.025 1.00 96.12 78 MET A O 1
ATOM 610 N N . ASP A 1 79 ? 15.692 1.465 -20.532 1.00 93.62 79 ASP A N 1
ATOM 611 C CA . ASP A 1 79 ? 16.768 2.466 -20.645 1.00 93.62 79 ASP A CA 1
ATOM 612 C C . ASP A 1 79 ? 16.277 3.838 -21.142 1.00 93.62 79 ASP A C 1
ATOM 614 O O . ASP A 1 79 ? 16.872 4.867 -20.829 1.00 93.62 79 ASP A O 1
ATOM 618 N N . ASP A 1 80 ? 15.164 3.869 -21.880 1.00 94.94 80 ASP A N 1
ATOM 619 C CA . ASP A 1 80 ? 14.499 5.089 -22.352 1.00 94.94 80 ASP A CA 1
ATOM 620 C C . ASP A 1 80 ? 13.580 5.739 -21.295 1.00 94.94 80 ASP A C 1
ATOM 622 O O . ASP A 1 80 ? 12.887 6.717 -21.579 1.00 94.94 80 ASP A O 1
ATOM 626 N N . GLY A 1 81 ? 13.561 5.202 -20.070 1.00 91.75 81 GLY A N 1
ATOM 627 C CA . GLY A 1 81 ? 12.728 5.672 -18.965 1.00 91.75 81 GLY A CA 1
ATOM 628 C C . GLY A 1 81 ? 11.278 5.188 -19.017 1.00 91.75 81 GLY A C 1
ATOM 629 O O . GLY A 1 81 ? 10.492 5.537 -18.133 1.00 91.75 81 GLY A O 1
ATOM 630 N N . THR A 1 82 ? 10.904 4.380 -20.013 1.00 96.44 82 THR A N 1
ATOM 631 C CA . THR A 1 82 ? 9.562 3.799 -20.097 1.00 96.44 82 THR A CA 1
ATOM 632 C C . THR A 1 82 ? 9.421 2.563 -19.212 1.00 96.44 82 THR A C 1
ATOM 634 O O . THR A 1 82 ? 10.393 1.954 -18.751 1.00 96.44 82 THR A O 1
ATOM 637 N N . LEU A 1 83 ? 8.170 2.190 -18.942 1.00 97.12 83 LEU A N 1
ATOM 638 C CA . LEU A 1 83 ? 7.848 0.995 -18.176 1.00 97.12 83 LEU A CA 1
ATOM 639 C C . LEU A 1 83 ? 7.463 -0.142 -19.112 1.00 97.12 83 LEU A C 1
ATOM 641 O O . LEU A 1 83 ? 6.589 0.005 -19.966 1.00 97.12 83 LEU A O 1
ATOM 645 N N . GLY A 1 84 ? 8.060 -1.310 -18.883 1.00 97.00 84 GLY A N 1
ATOM 646 C CA . GLY A 1 84 ? 7.549 -2.557 -19.439 1.00 97.00 84 GLY A CA 1
ATOM 647 C C . GLY A 1 84 ? 6.143 -2.884 -18.907 1.00 97.00 84 GLY A C 1
ATOM 648 O O . GLY A 1 84 ? 5.664 -2.230 -17.976 1.00 97.00 84 GLY A O 1
ATOM 649 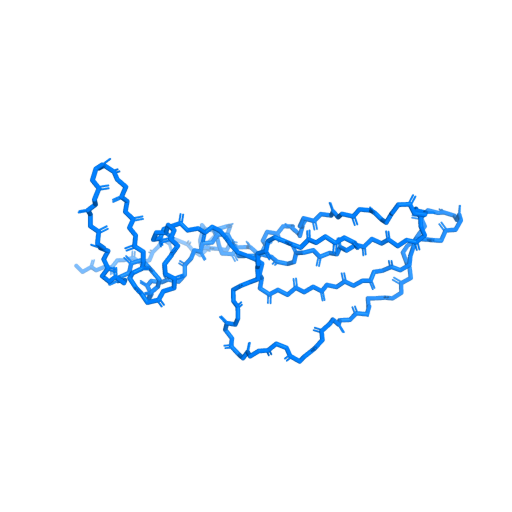N N . PRO A 1 85 ? 5.474 -3.916 -19.448 1.00 97.31 85 PRO A N 1
ATOM 650 C CA . PRO A 1 85 ? 4.144 -4.318 -18.990 1.00 97.31 85 PRO A CA 1
ATOM 651 C C . PRO A 1 85 ? 4.130 -4.683 -17.497 1.00 97.31 85 PRO A C 1
ATOM 653 O O . PRO A 1 85 ? 5.121 -5.190 -16.963 1.00 97.31 85 PRO A O 1
ATOM 656 N N . GLU A 1 86 ? 2.993 -4.446 -16.833 1.00 97.38 86 GLU A N 1
ATOM 657 C CA . GLU A 1 86 ? 2.810 -4.817 -15.426 1.00 97.38 86 GLU A CA 1
ATOM 658 C C . GLU A 1 86 ? 2.836 -6.340 -15.282 1.00 97.38 86 GLU A C 1
ATOM 660 O O . GLU A 1 86 ? 2.013 -7.050 -15.862 1.00 97.38 86 GLU A O 1
ATOM 665 N N . LYS A 1 87 ? 3.737 -6.849 -14.442 1.00 97.75 87 LYS A N 1
ATOM 666 C CA . LYS A 1 87 ? 3.637 -8.205 -13.912 1.00 97.75 87 LYS A CA 1
ATOM 667 C C . LYS A 1 87 ? 2.943 -8.157 -12.557 1.00 97.75 87 LYS A C 1
ATOM 669 O O . LYS A 1 87 ? 3.541 -7.746 -11.563 1.00 97.75 87 LYS A O 1
ATOM 674 N N . VAL A 1 88 ? 1.691 -8.598 -12.520 1.00 97.00 88 VAL A N 1
ATOM 675 C CA . VAL A 1 88 ? 0.925 -8.708 -11.276 1.00 97.00 88 VAL A CA 1
ATOM 676 C C . VAL A 1 88 ? 1.473 -9.868 -10.445 1.00 97.00 88 VAL A C 1
ATOM 678 O O . VAL A 1 88 ? 1.700 -10.970 -10.950 1.00 97.00 88 VAL A O 1
ATOM 681 N N . VAL A 1 89 ? 1.714 -9.617 -9.160 1.00 96.25 89 VAL A N 1
ATOM 682 C CA . VAL A 1 89 ? 2.038 -10.674 -8.199 1.00 96.25 89 VAL A CA 1
ATOM 683 C C . VAL A 1 89 ? 0.735 -11.351 -7.778 1.00 96.25 89 VAL A C 1
ATOM 685 O O . VAL A 1 89 ? -0.241 -10.677 -7.447 1.00 96.25 89 VAL A O 1
ATOM 688 N N . HIS A 1 90 ? 0.733 -12.681 -7.779 1.00 95.38 90 HIS A N 1
ATOM 689 C CA . HIS A 1 90 ? -0.393 -13.525 -7.377 1.00 95.38 90 HIS A CA 1
ATOM 690 C C . HIS A 1 90 ? 0.028 -14.475 -6.245 1.00 95.38 90 HIS A C 1
ATOM 692 O O . HIS A 1 90 ? 1.216 -14.604 -5.954 1.00 95.38 90 HIS A O 1
ATOM 698 N N . GLY A 1 91 ? -0.941 -15.156 -5.626 1.00 94.06 91 GLY A N 1
ATOM 699 C CA . GLY A 1 91 ? -0.699 -16.180 -4.600 1.00 94.06 91 GLY A CA 1
ATOM 700 C C . GLY A 1 91 ? -0.906 -15.720 -3.154 1.00 94.06 91 GLY A C 1
ATOM 701 O O . GLY A 1 91 ? -0.823 -16.541 -2.247 1.00 94.06 91 GLY A O 1
ATOM 702 N N . TYR A 1 92 ? -1.216 -14.441 -2.920 1.00 92.19 92 TYR A N 1
ATOM 703 C CA . TYR A 1 92 ? -1.720 -13.997 -1.618 1.00 92.19 92 TYR A CA 1
ATOM 704 C C . TYR A 1 92 ? -3.208 -14.360 -1.444 1.00 92.19 92 TYR A C 1
ATOM 706 O O . TYR A 1 92 ? -3.941 -14.390 -2.437 1.00 92.19 92 TYR A O 1
ATOM 714 N N . PRO A 1 93 ? -3.670 -14.611 -0.203 1.00 91.81 93 PRO A N 1
ATOM 715 C CA . PRO A 1 93 ? -5.082 -14.845 0.088 1.00 91.81 93 PRO A CA 1
ATOM 716 C C . PRO A 1 93 ? -5.986 -13.683 -0.340 1.00 91.81 93 PRO A C 1
ATOM 718 O O . PRO A 1 93 ? -5.563 -12.523 -0.386 1.00 91.81 93 PRO A O 1
ATOM 721 N N . GLU A 1 94 ? -7.259 -13.980 -0.592 1.00 89.00 94 GLU A N 1
ATOM 722 C CA . GLU A 1 94 ? -8.262 -12.942 -0.825 1.00 89.00 94 GLU A CA 1
ATOM 723 C C . GLU A 1 94 ? -8.352 -12.000 0.387 1.00 89.00 94 GLU A C 1
ATOM 725 O O . GLU A 1 94 ? -8.339 -12.429 1.540 1.00 89.00 94 GLU A O 1
ATOM 730 N N . GLY A 1 95 ? -8.391 -10.689 0.131 1.00 87.12 95 GLY A N 1
ATOM 731 C CA . GLY A 1 95 ? -8.424 -9.682 1.192 1.00 87.12 95 GLY A CA 1
ATOM 732 C C . GLY A 1 95 ? -7.113 -9.523 1.974 1.00 87.12 95 GLY A C 1
ATOM 733 O O . GLY A 1 95 ? -7.119 -8.862 3.015 1.00 87.12 95 GLY A O 1
ATOM 734 N N . ALA A 1 96 ? -5.998 -10.089 1.490 1.00 90.19 96 ALA A N 1
ATOM 735 C CA . ALA A 1 96 ? -4.693 -9.941 2.124 1.00 90.19 96 ALA A CA 1
ATOM 736 C C . ALA A 1 96 ? -4.319 -8.468 2.358 1.00 90.19 96 ALA A C 1
ATOM 738 O O . ALA A 1 96 ? -4.475 -7.605 1.491 1.00 90.19 96 ALA A O 1
ATOM 739 N N . LYS A 1 97 ? -3.778 -8.204 3.550 1.00 90.69 97 LYS A N 1
ATOM 740 C CA . LYS A 1 9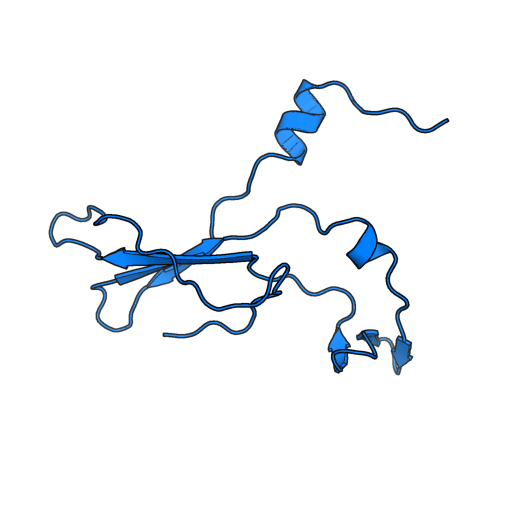7 ? -3.213 -6.913 3.948 1.00 90.69 97 LYS A CA 1
ATOM 741 C C . LYS A 1 97 ? -1.697 -7.008 3.910 1.00 90.69 97 LYS A C 1
ATOM 743 O O . LYS A 1 97 ? -1.089 -7.608 4.791 1.00 90.69 97 LYS A O 1
ATOM 748 N N . ILE A 1 98 ? -1.094 -6.432 2.879 1.00 93.62 98 ILE A N 1
ATOM 749 C CA . ILE A 1 98 ? 0.340 -6.558 2.622 1.00 93.62 98 ILE A CA 1
ATOM 750 C C . ILE A 1 98 ? 1.075 -5.389 3.285 1.00 93.62 98 ILE A C 1
ATOM 752 O O . ILE A 1 98 ? 0.722 -4.230 3.072 1.00 93.62 98 ILE A O 1
ATOM 756 N N . ASN A 1 99 ? 2.109 -5.688 4.071 1.00 92.19 99 ASN A N 1
ATOM 757 C CA . ASN A 1 99 ? 2.941 -4.708 4.769 1.00 92.19 99 ASN A CA 1
ATOM 758 C C . ASN A 1 99 ? 4.420 -5.093 4.694 1.00 92.19 99 ASN A C 1
ATOM 760 O O . ASN A 1 99 ? 4.744 -6.230 4.366 1.00 92.19 99 ASN A O 1
ATOM 764 N N . PHE A 1 100 ? 5.296 -4.137 5.016 1.00 92.25 100 PHE A N 1
ATOM 765 C CA . PHE A 1 100 ? 6.749 -4.345 5.114 1.00 92.25 100 PHE A CA 1
ATOM 766 C C . PHE A 1 100 ? 7.394 -4.908 3.835 1.00 92.25 100 PHE A C 1
ATOM 768 O O . PHE A 1 100 ? 8.317 -5.712 3.900 1.00 92.25 100 PHE A O 1
ATOM 775 N N . VAL A 1 101 ? 6.902 -4.492 2.664 1.00 95.44 101 VAL A N 1
ATOM 776 C CA . VAL A 1 101 ? 7.448 -4.930 1.373 1.00 95.44 101 VAL A CA 1
ATOM 777 C C . VAL A 1 101 ? 8.846 -4.346 1.165 1.00 95.44 101 VAL A C 1
ATOM 779 O O . VAL A 1 101 ? 9.029 -3.131 1.243 1.00 95.44 101 VAL A O 1
ATOM 782 N N . THR A 1 102 ? 9.806 -5.210 0.845 1.00 94.44 102 THR A N 1
ATOM 783 C CA . THR A 1 102 ? 11.178 -4.859 0.458 1.00 94.44 102 THR A CA 1
ATOM 784 C C . THR A 1 102 ? 11.544 -5.546 -0.859 1.00 94.44 102 THR A C 1
ATOM 786 O O . THR A 1 102 ? 10.844 -6.463 -1.292 1.00 94.44 102 THR A O 1
ATOM 789 N N . TRP A 1 103 ? 12.611 -5.072 -1.505 1.00 95.25 103 TRP A N 1
ATOM 790 C CA . TRP A 1 103 ? 13.226 -5.752 -2.650 1.00 95.25 103 TRP A CA 1
ATOM 791 C C . TRP A 1 103 ? 13.992 -7.003 -2.238 1.00 95.25 103 TRP A C 1
ATOM 793 O O . TRP A 1 103 ? 14.462 -7.034 -1.077 1.00 95.25 103 TRP A O 1
#

Secondary structure (DSSP, 8-state):
---PPPHHHHHHHHSPPPPEEEE-TTSSEEEEEEE-SS--HHHHTS--EEETTEEEETTTTEESS---EEEEEEEEBPTTSPBPPPEE---SPTT--B-S---